Protein AF-A0A386WUZ9-F1 (afdb_monomer)

pLDDT: mean 88.91, std 13.54, range [47.59, 98.25]

Sequence (84 aa):
MITKLFTFGYGQTCPFTGRKLDDHYATITAATEAECTALMVNLFGAGWAFPYDTPEAAGVDRFGLTEHLRLTVGPAADASREAP

Solvent-accessible surface area (backbone atoms only — not comparable to full-atom values): 4948 Å² total; per-residue (Å²): 115,44,60,35,35,27,57,46,51,86,90,37,52,40,89,90,73,66,45,74,28,52,54,24,27,35,39,30,30,15,78,42,68,68,55,34,35,50,51,40,26,74,71,74,34,71,95,45,45,58,75,23,83,44,58,72,78,61,32,29,77,83,67,64,42,41,82,74,44,80,49,76,53,70,78,78,72,77,83,78,72,79,81,132

Structure (mmCIF, N/CA/C/O backbone):
data_AF-A0A386WUZ9-F1
#
_entry.id   AF-A0A386WUZ9-F1
#
loop_
_atom_site.group_PDB
_atom_site.id
_atom_site.type_symbol
_atom_site.label_atom_id
_atom_site.label_alt_id
_atom_site.label_comp_id
_atom_site.label_asym_id
_atom_site.label_entity_id
_atom_site.label_seq_id
_atom_site.pdbx_PDB_ins_code
_atom_site.Cartn_x
_atom_site.Cartn_y
_atom_site.Cartn_z
_atom_site.occupancy
_atom_site.B_iso_or_equiv
_atom_site.auth_seq_id
_atom_site.auth_comp_id
_atom_site.auth_asym_id
_atom_site.auth_atom_id
_atom_site.pdbx_PDB_model_num
ATOM 1 N N . MET A 1 1 ? -11.408 10.271 4.725 1.00 88.69 1 MET A N 1
ATOM 2 C CA . MET A 1 1 ? -10.517 9.108 4.545 1.00 88.69 1 MET A CA 1
ATOM 3 C C . MET A 1 1 ? -9.450 9.489 3.544 1.00 88.69 1 MET A C 1
ATOM 5 O O . MET A 1 1 ? -9.740 10.284 2.656 1.00 88.69 1 MET A O 1
ATOM 9 N N . ILE A 1 2 ? -8.248 8.956 3.703 1.00 95.06 2 ILE A N 1
ATOM 10 C CA . ILE A 1 2 ? -7.128 9.142 2.787 1.00 95.06 2 ILE A CA 1
ATOM 11 C C . ILE A 1 2 ? -6.667 7.780 2.285 1.00 95.06 2 ILE A C 1
ATOM 13 O O . ILE A 1 2 ? -6.820 6.791 2.998 1.00 95.06 2 ILE A O 1
ATOM 17 N N . THR A 1 3 ? -6.103 7.740 1.084 1.00 97.25 3 THR A N 1
ATOM 18 C CA . THR A 1 3 ? -5.55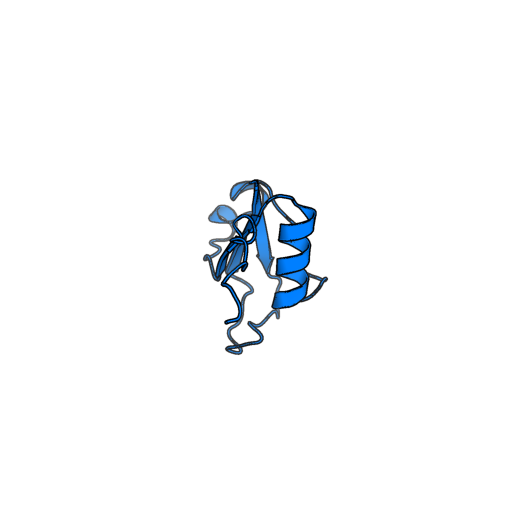5 6.524 0.481 1.00 97.25 3 THR A CA 1
ATOM 19 C C . THR A 1 3 ? -4.057 6.688 0.316 1.00 97.25 3 THR A C 1
ATOM 21 O O . THR A 1 3 ? -3.616 7.720 -0.181 1.00 97.25 3 THR A O 1
ATOM 24 N N . LYS A 1 4 ? -3.292 5.676 0.717 1.00 98.00 4 LYS A N 1
ATOM 25 C CA . LYS A 1 4 ? -1.843 5.608 0.545 1.00 98.00 4 LYS A CA 1
ATOM 26 C C . LYS A 1 4 ? -1.454 4.326 -0.168 1.00 98.00 4 LYS A C 1
ATOM 28 O O . LYS A 1 4 ? -2.090 3.285 0.018 1.00 98.00 4 LYS A O 1
ATOM 33 N N . LEU A 1 5 ? -0.404 4.423 -0.970 1.00 98.25 5 LEU A N 1
ATOM 34 C CA . LEU A 1 5 ? 0.221 3.291 -1.633 1.00 98.25 5 LEU A CA 1
ATOM 35 C C . LEU A 1 5 ? 1.523 2.941 -0.915 1.00 98.25 5 LEU A C 1
ATOM 37 O O . LEU A 1 5 ? 2.240 3.829 -0.463 1.00 98.25 5 LEU A O 1
ATOM 41 N N . PHE A 1 6 ? 1.835 1.654 -0.841 1.00 97.38 6 PHE A N 1
ATOM 42 C CA . PHE A 1 6 ? 3.058 1.136 -0.239 1.00 97.38 6 PHE A CA 1
ATOM 43 C C . PHE A 1 6 ? 3.693 0.153 -1.207 1.00 97.38 6 PHE A C 1
ATOM 45 O O . PHE A 1 6 ? 3.059 -0.827 -1.595 1.00 97.38 6 PHE A O 1
ATOM 52 N N . THR A 1 7 ? 4.927 0.413 -1.613 1.00 95.94 7 THR A N 1
ATOM 53 C CA . 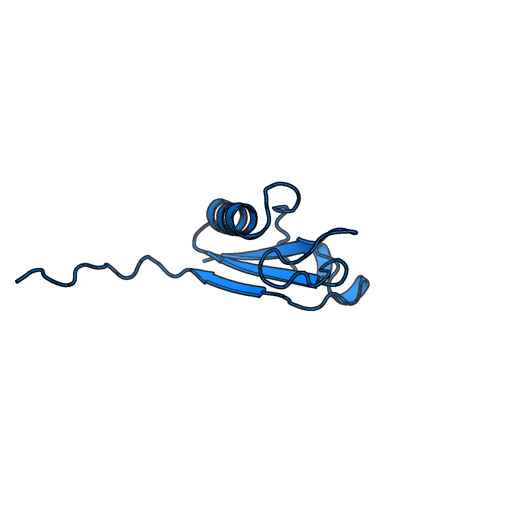THR A 1 7 ? 5.677 -0.495 -2.479 1.00 95.94 7 THR A CA 1
ATOM 54 C C . THR A 1 7 ? 6.468 -1.493 -1.649 1.00 95.94 7 THR A C 1
ATOM 56 O O . THR A 1 7 ? 6.803 -1.254 -0.486 1.00 95.94 7 THR A O 1
ATOM 59 N N . PHE A 1 8 ? 6.754 -2.636 -2.253 1.00 94.31 8 PHE A N 1
ATOM 60 C CA . PHE A 1 8 ? 7.558 -3.685 -1.648 1.00 94.31 8 PHE A CA 1
ATOM 61 C C . PHE A 1 8 ? 8.956 -3.710 -2.275 1.00 94.31 8 PHE A C 1
ATOM 63 O O . PHE A 1 8 ? 9.153 -3.302 -3.420 1.00 94.31 8 PHE A O 1
ATOM 70 N N . GLY A 1 9 ? 9.945 -4.160 -1.504 1.00 85.75 9 GLY A N 1
ATOM 71 C CA . GLY A 1 9 ? 11.340 -4.218 -1.943 1.00 85.75 9 GLY A CA 1
ATOM 72 C C . GLY A 1 9 ? 11.787 -5.600 -2.421 1.00 85.75 9 GLY A C 1
ATOM 73 O O . GLY A 1 9 ? 11.129 -6.617 -2.195 1.00 85.75 9 GLY A O 1
ATOM 74 N N . TYR A 1 10 ? 12.976 -5.646 -3.027 1.00 86.00 10 TYR A N 1
ATOM 75 C CA . TYR A 1 10 ? 13.622 -6.896 -3.427 1.00 86.00 10 TYR A CA 1
ATOM 76 C C . TYR A 1 10 ? 13.780 -7.865 -2.243 1.00 86.00 10 TYR A C 1
ATOM 78 O O . TYR A 1 10 ? 14.252 -7.488 -1.170 1.00 86.00 10 TYR A O 1
ATOM 86 N N . GLY A 1 11 ? 13.414 -9.132 -2.457 1.00 84.19 11 GLY A N 1
ATOM 87 C CA . GLY A 1 11 ? 13.499 -10.191 -1.445 1.00 84.19 11 GLY A CA 1
ATOM 88 C C . GLY A 1 11 ? 12.305 -10.256 -0.490 1.00 84.19 11 GLY A C 1
ATOM 89 O O . GLY A 1 11 ? 12.238 -11.174 0.330 1.00 84.19 11 GLY A O 1
ATOM 90 N N . GLN A 1 12 ? 11.342 -9.339 -0.606 1.00 86.50 12 GLN A N 1
ATOM 91 C CA . GLN A 1 12 ? 10.133 -9.393 0.197 1.00 86.50 12 GLN A CA 1
ATOM 92 C C . GLN A 1 12 ? 9.204 -10.509 -0.273 1.00 86.50 12 GLN A C 1
ATOM 94 O O . GLN A 1 12 ? 9.013 -10.742 -1.468 1.00 86.50 12 GLN A O 1
ATOM 99 N N . THR A 1 13 ? 8.599 -11.186 0.697 1.00 92.50 13 THR A N 1
ATOM 100 C CA . THR A 1 13 ? 7.584 -12.204 0.455 1.00 92.50 13 THR A CA 1
ATOM 101 C C . THR A 1 13 ? 6.340 -11.916 1.282 1.00 92.50 13 THR A C 1
ATOM 103 O O . THR A 1 13 ? 6.409 -11.352 2.373 1.00 92.50 13 THR A O 1
ATOM 106 N N . CYS A 1 14 ? 5.183 -12.287 0.748 1.00 89.88 14 CYS A N 1
ATOM 107 C CA . CYS A 1 14 ? 3.920 -12.246 1.458 1.00 89.88 14 CYS A CA 1
ATOM 108 C C . CYS A 1 14 ? 3.974 -13.253 2.620 1.00 89.88 14 CYS A C 1
ATOM 110 O O . CYS A 1 14 ? 4.133 -14.449 2.356 1.00 89.88 14 CYS A O 1
ATOM 112 N N . PRO A 1 15 ? 3.795 -12.830 3.884 1.00 87.75 15 PRO A N 1
ATOM 113 C CA . PRO A 1 15 ? 3.942 -13.725 5.035 1.00 87.75 15 PRO A 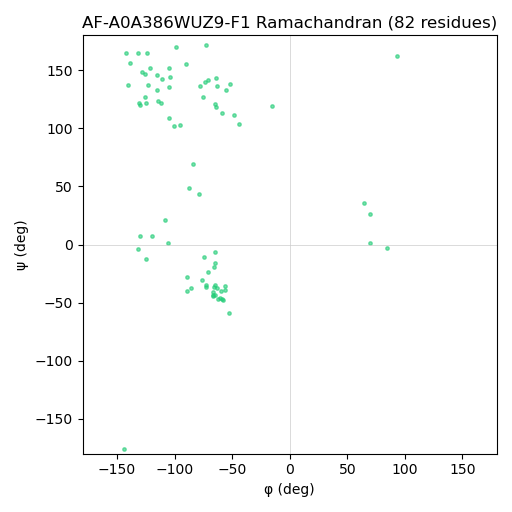CA 1
ATOM 114 C C . PRO A 1 15 ? 2.884 -14.838 5.072 1.00 87.75 15 PRO A C 1
ATOM 116 O O . PRO A 1 15 ? 3.090 -15.863 5.713 1.00 87.75 15 PRO A O 1
ATOM 119 N N . PHE A 1 16 ? 1.767 -14.662 4.361 1.00 86.88 16 PHE A N 1
ATOM 120 C CA . PHE A 1 16 ? 0.666 -15.626 4.316 1.00 86.88 16 PHE A CA 1
ATOM 121 C C . PHE A 1 16 ? 0.810 -16.672 3.204 1.00 86.88 16 PHE A C 1
ATOM 123 O O . PHE A 1 16 ? 0.274 -17.769 3.323 1.00 86.88 16 PHE A O 1
ATOM 130 N N . THR A 1 17 ? 1.492 -16.333 2.105 1.00 88.50 17 THR A N 1
ATOM 131 C CA . THR A 1 17 ? 1.529 -17.171 0.888 1.00 88.50 17 THR A CA 1
ATOM 132 C C . THR A 1 17 ? 2.938 -17.533 0.427 1.00 88.50 17 THR A C 1
ATOM 134 O O . THR A 1 17 ? 3.091 -18.373 -0.454 1.00 88.50 17 THR A O 1
ATOM 137 N N . GLY A 1 18 ? 3.974 -16.883 0.962 1.00 90.75 18 GLY A N 1
ATOM 138 C CA . GLY A 1 18 ? 5.359 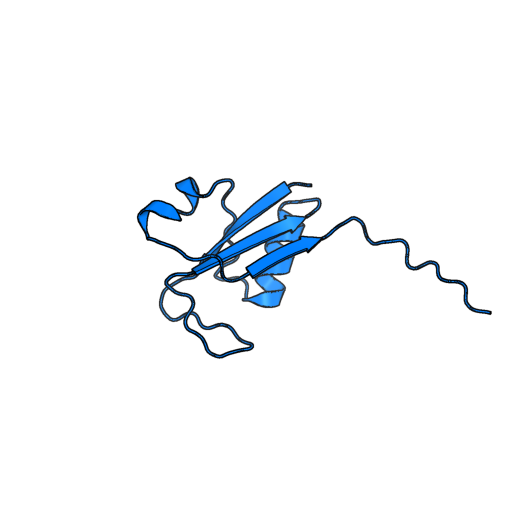-17.023 0.505 1.00 90.75 18 GLY A CA 1
ATOM 139 C C . GLY A 1 18 ? 5.637 -16.414 -0.876 1.00 90.75 18 GLY A C 1
ATOM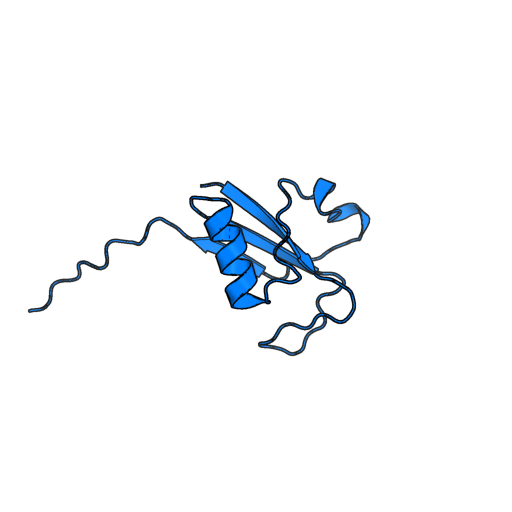 140 O O . GLY A 1 18 ? 6.766 -16.488 -1.358 1.00 90.75 18 GLY A O 1
ATOM 141 N N . ARG A 1 19 ? 4.637 -15.802 -1.530 1.00 91.88 19 ARG A N 1
ATOM 142 C CA . ARG A 1 19 ? 4.795 -15.166 -2.844 1.00 91.88 19 ARG A CA 1
ATOM 143 C C . ARG A 1 19 ? 5.777 -14.005 -2.751 1.00 91.88 19 ARG A C 1
ATOM 145 O O . ARG A 1 19 ? 5.663 -13.207 -1.827 1.00 91.88 19 ARG A O 1
ATOM 152 N N . LYS A 1 20 ? 6.692 -13.880 -3.711 1.00 94.56 20 LYS A N 1
ATOM 153 C CA . LYS A 1 20 ? 7.531 -12.683 -3.838 1.00 94.56 20 LYS A CA 1
ATOM 154 C C . LYS A 1 20 ? 6.675 -11.453 -4.146 1.00 94.56 20 LYS A C 1
ATOM 156 O O . LYS A 1 20 ? 5.662 -11.577 -4.829 1.00 94.56 20 LYS A O 1
ATOM 161 N N . LEU A 1 21 ? 7.056 -10.311 -3.585 1.00 94.88 21 LEU A N 1
ATOM 162 C CA . LEU A 1 21 ? 6.309 -9.059 -3.693 1.00 94.88 21 LEU A CA 1
ATOM 163 C C . LEU A 1 21 ? 7.110 -7.935 -4.359 1.00 94.88 21 LEU A C 1
ATOM 165 O O . LEU A 1 21 ? 6.646 -6.809 -4.391 1.00 94.88 21 LEU A O 1
ATOM 169 N N . ASP A 1 22 ? 8.293 -8.209 -4.895 1.00 93.25 22 ASP A N 1
ATOM 170 C CA . ASP A 1 22 ? 9.195 -7.198 -5.456 1.00 93.25 22 ASP A CA 1
ATOM 171 C C . ASP A 1 22 ? 8.649 -6.464 -6.697 1.00 93.25 22 ASP A C 1
ATOM 173 O O . ASP A 1 22 ? 9.129 -5.383 -7.026 1.00 93.25 22 ASP A O 1
ATOM 177 N N . ASP A 1 23 ? 7.614 -7.002 -7.341 1.00 94.44 23 ASP A N 1
ATOM 178 C CA . ASP A 1 23 ? 6.841 -6.397 -8.433 1.00 94.44 23 ASP A CA 1
ATOM 179 C C . ASP A 1 23 ? 5.426 -5.973 -7.995 1.00 94.44 23 ASP A C 1
ATOM 181 O O . ASP A 1 23 ? 4.519 -5.821 -8.816 1.00 94.44 23 ASP A O 1
ATOM 185 N N . HIS A 1 24 ? 5.214 -5.781 -6.693 1.00 96.00 24 HIS A N 1
ATOM 186 C CA . HIS A 1 24 ? 3.905 -5.503 -6.123 1.00 96.00 24 HIS A CA 1
ATOM 187 C C . HIS A 1 24 ? 3.844 -4.206 -5.307 1.00 96.00 24 HIS A C 1
ATOM 189 O O . HIS A 1 24 ? 4.847 -3.645 -4.861 1.00 96.00 24 HIS A O 1
ATOM 195 N N . TYR A 1 25 ? 2.616 -3.759 -5.048 1.00 97.12 25 TYR A N 1
ATOM 196 C CA . TYR A 1 25 ? 2.314 -2.713 -4.072 1.00 97.12 25 TYR A CA 1
ATOM 197 C C . TYR A 1 25 ? 1.008 -3.011 -3.318 1.00 97.12 25 TYR A C 1
ATOM 199 O O . TYR A 1 25 ? 0.210 -3.856 -3.732 1.00 97.12 25 TYR A O 1
ATOM 207 N N . ALA A 1 26 ? 0.784 -2.325 -2.201 1.00 96.88 26 ALA A N 1
ATOM 208 C CA . ALA A 1 26 ? -0.460 -2.343 -1.443 1.00 96.88 26 ALA A CA 1
ATOM 209 C C . ALA A 1 26 ? -1.124 -0.962 -1.450 1.00 96.88 26 ALA A C 1
ATOM 211 O O . ALA A 1 26 ? -0.445 0.061 -1.395 1.00 96.88 26 ALA A O 1
ATOM 212 N N . THR A 1 27 ? -2.452 -0.943 -1.455 1.00 98.06 27 THR A N 1
ATOM 213 C CA . THR A 1 27 ? -3.277 0.261 -1.329 1.00 98.06 27 THR A CA 1
ATOM 214 C C . THR A 1 27 ? -4.053 0.192 -0.023 1.00 98.06 27 THR A C 1
ATOM 216 O O . THR A 1 27 ? -4.799 -0.761 0.203 1.00 98.06 27 THR A O 1
ATOM 219 N N . ILE A 1 28 ? -3.913 1.199 0.838 1.00 97.69 28 ILE A N 1
ATOM 220 C CA . ILE A 1 28 ? -4.636 1.270 2.113 1.00 97.69 28 ILE A CA 1
ATOM 221 C C . ILE A 1 28 ? -5.376 2.599 2.199 1.00 97.69 28 ILE A C 1
ATOM 223 O O . ILE A 1 28 ? -4.780 3.661 2.039 1.00 97.69 28 ILE A O 1
ATOM 227 N N . THR A 1 29 ? -6.675 2.534 2.476 1.00 97.50 29 THR A N 1
ATOM 228 C CA . THR A 1 29 ? -7.533 3.690 2.736 1.00 97.50 29 THR A CA 1
ATOM 229 C C . THR A 1 29 ? -7.975 3.687 4.199 1.00 97.50 29 THR A C 1
ATOM 231 O O . THR A 1 29 ? -8.603 2.723 4.635 1.00 97.50 29 THR A O 1
ATOM 234 N N . ALA A 1 30 ? -7.679 4.750 4.951 1.00 96.00 30 ALA A N 1
ATOM 235 C CA . ALA A 1 30 ? -8.031 4.886 6.373 1.00 96.00 30 ALA A CA 1
ATOM 236 C C . ALA A 1 30 ? -8.397 6.338 6.742 1.00 96.00 30 ALA A C 1
ATOM 238 O O . ALA A 1 30 ? -8.480 7.207 5.867 1.00 96.00 30 ALA A O 1
ATOM 239 N N . ALA A 1 31 ? -8.657 6.635 8.020 1.00 95.12 31 ALA A N 1
ATOM 240 C CA . ALA A 1 31 ? -8.981 7.998 8.443 1.00 95.12 31 ALA A CA 1
ATOM 241 C C . ALA A 1 31 ? -7.743 8.905 8.418 1.00 95.12 31 ALA A C 1
ATOM 243 O O . ALA A 1 31 ? -7.855 10.070 8.026 1.00 95.12 31 ALA A O 1
ATOM 244 N N . THR A 1 32 ? -6.574 8.360 8.770 1.00 95.75 32 THR A N 1
ATOM 245 C CA . THR A 1 32 ? -5.294 9.082 8.805 1.00 95.75 32 THR A CA 1
ATOM 246 C C . THR A 1 32 ? -4.165 8.320 8.107 1.00 95.75 32 THR A C 1
ATOM 248 O O . THR A 1 32 ? -4.252 7.119 7.847 1.00 95.75 32 THR A O 1
ATOM 251 N N . GLU A 1 33 ? -3.066 9.018 7.813 1.00 96.12 33 GLU A N 1
ATOM 252 C CA . GLU A 1 33 ? -1.857 8.397 7.254 1.00 96.12 33 GLU A CA 1
ATOM 253 C C . GLU A 1 33 ? -1.200 7.466 8.262 1.00 96.12 33 GLU A C 1
ATOM 255 O O . GLU A 1 33 ? -0.805 6.362 7.904 1.00 96.12 33 GLU A O 1
ATOM 260 N N . ALA A 1 34 ? -1.155 7.880 9.530 1.00 96.06 34 ALA A N 1
ATOM 261 C CA . ALA A 1 34 ? -0.623 7.067 10.612 1.00 96.06 34 ALA A CA 1
ATOM 262 C C . ALA A 1 34 ? -1.344 5.714 10.711 1.00 96.06 34 ALA A C 1
ATOM 264 O O . ALA A 1 34 ? -0.691 4.695 10.909 1.00 96.06 34 ALA A O 1
ATOM 265 N N . GLU A 1 35 ? -2.664 5.682 10.507 1.00 96.19 35 GLU A N 1
ATOM 266 C CA . GLU A 1 35 ? -3.424 4.429 10.437 1.00 96.19 35 GLU A CA 1
ATOM 267 C C . GLU A 1 35 ? -3.052 3.583 9.216 1.00 96.19 35 GLU A C 1
ATOM 269 O O . GLU A 1 35 ? -2.850 2.379 9.360 1.00 96.19 35 GLU A O 1
ATOM 274 N N . CYS A 1 36 ? -2.914 4.187 8.030 1.00 96.56 36 CYS A N 1
ATOM 275 C CA . CYS A 1 36 ? -2.474 3.463 6.831 1.00 96.56 36 CYS A CA 1
ATOM 276 C C . CYS A 1 36 ? -1.105 2.806 7.063 1.00 96.56 36 CYS A C 1
ATOM 278 O O . CYS A 1 36 ? -0.923 1.616 6.809 1.00 96.56 36 CYS A O 1
ATOM 280 N N . THR A 1 37 ? -0.164 3.577 7.605 1.00 96.75 37 THR A N 1
ATOM 281 C CA . THR A 1 37 ? 1.185 3.125 7.947 1.00 96.75 37 THR A CA 1
ATOM 282 C C . THR A 1 37 ? 1.139 2.032 9.010 1.00 96.75 37 THR A C 1
ATOM 284 O O . THR A 1 37 ? 1.761 0.992 8.828 1.00 96.75 37 THR A O 1
ATOM 287 N N . ALA A 1 38 ? 0.363 2.199 10.084 1.00 96.31 38 ALA A N 1
ATOM 288 C CA . ALA A 1 38 ? 0.226 1.187 11.132 1.00 96.31 38 ALA A CA 1
ATOM 289 C C . ALA A 1 38 ? -0.330 -0.141 10.590 1.00 96.31 38 ALA A C 1
ATOM 291 O O . ALA A 1 38 ? 0.154 -1.209 10.961 1.00 96.31 38 ALA A O 1
ATOM 292 N N . LEU A 1 39 ? -1.301 -0.092 9.674 1.00 95.69 39 LEU A N 1
ATOM 293 C CA . LEU A 1 39 ? -1.834 -1.281 9.004 1.00 95.69 39 LEU A CA 1
ATOM 294 C C . LEU A 1 39 ? -0.771 -1.963 8.135 1.00 95.69 39 LEU A C 1
ATOM 296 O O . LEU A 1 39 ? -0.620 -3.182 8.211 1.00 95.69 39 LEU A O 1
ATOM 300 N N . MET A 1 40 ? 0.010 -1.195 7.370 1.00 95.81 40 MET A N 1
ATOM 301 C CA . MET A 1 40 ? 1.127 -1.734 6.588 1.00 95.81 40 MET A CA 1
ATOM 302 C C . MET A 1 40 ? 2.181 -2.397 7.487 1.00 95.81 40 MET A C 1
ATOM 304 O O . MET A 1 40 ? 2.601 -3.522 7.217 1.00 95.81 40 MET A O 1
ATOM 308 N N . VAL A 1 41 ? 2.561 -1.740 8.591 1.00 95.00 41 VAL A N 1
ATOM 309 C CA . VAL A 1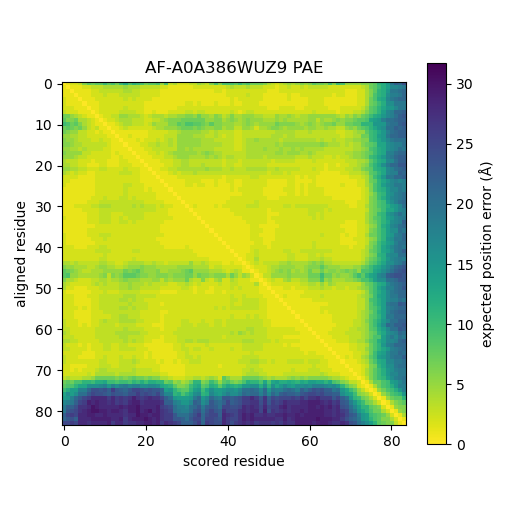 41 ? 3.510 -2.270 9.586 1.00 95.00 41 VAL A CA 1
ATOM 310 C C . VAL A 1 41 ? 3.000 -3.583 10.173 1.00 95.00 41 VAL A C 1
ATOM 312 O O . VAL A 1 41 ? 3.756 -4.549 10.248 1.00 95.00 41 VAL A O 1
ATOM 315 N N . ASN A 1 42 ? 1.727 -3.638 10.568 1.00 93.88 42 ASN A N 1
ATOM 316 C CA . ASN A 1 42 ? 1.137 -4.829 11.178 1.00 93.88 42 ASN A CA 1
ATOM 317 C C . ASN A 1 42 ? 1.073 -6.018 10.210 1.00 93.88 42 ASN A C 1
ATOM 319 O O . ASN A 1 42 ? 1.221 -7.159 10.639 1.00 93.88 42 ASN A O 1
ATOM 323 N N . LEU A 1 43 ? 0.846 -5.763 8.919 1.00 92.38 43 LEU A N 1
ATOM 324 C CA . LEU A 1 43 ? 0.707 -6.817 7.913 1.00 92.38 43 LEU A CA 1
ATOM 325 C C . LEU A 1 43 ? 2.050 -7.281 7.335 1.00 92.38 43 LEU A C 1
ATOM 327 O O . LEU A 1 43 ? 2.214 -8.469 7.067 1.00 92.38 43 LEU A O 1
ATOM 331 N N . PHE A 1 44 ? 2.999 -6.364 7.126 1.00 91.38 44 PHE A N 1
ATOM 332 C CA . PHE A 1 44 ? 4.216 -6.625 6.345 1.00 91.38 44 PHE A CA 1
ATOM 333 C C . PHE A 1 44 ? 5.522 -6.165 7.015 1.00 91.38 44 PHE A C 1
ATOM 335 O O . PHE A 1 44 ? 6.602 -6.436 6.488 1.00 91.38 44 PHE A O 1
ATOM 342 N N . GLY A 1 45 ? 5.455 -5.507 8.175 1.00 89.44 45 GLY A N 1
ATOM 343 C CA . GLY A 1 45 ? 6.611 -5.014 8.927 1.00 89.44 45 GLY A CA 1
ATOM 344 C C . GLY A 1 45 ? 6.995 -3.560 8.622 1.00 89.44 45 GLY A C 1
ATOM 345 O O . GLY A 1 45 ? 6.616 -2.976 7.609 1.00 89.44 45 GLY A O 1
ATOM 346 N N . ALA A 1 46 ? 7.778 -2.956 9.523 1.00 88.00 46 ALA A N 1
ATOM 347 C CA . ALA A 1 46 ? 8.074 -1.519 9.497 1.00 88.00 46 ALA A CA 1
ATOM 348 C C . ALA A 1 46 ? 8.994 -1.058 8.358 1.00 88.00 46 ALA A C 1
ATOM 350 O O . ALA A 1 46 ? 8.928 0.101 7.961 1.00 88.00 46 ALA A O 1
ATOM 351 N N . GLY A 1 47 ? 9.817 -1.953 7.805 1.00 85.44 47 GLY A N 1
ATOM 352 C CA . GLY A 1 47 ? 10.771 -1.619 6.740 1.00 85.44 47 GLY A CA 1
ATOM 353 C C . GLY A 1 47 ? 10.134 -1.187 5.415 1.00 85.44 47 GLY A C 1
ATOM 354 O O . GLY A 1 47 ? 10.857 -0.774 4.519 1.00 85.44 47 GLY A O 1
ATOM 355 N N . TRP A 1 48 ? 8.808 -1.279 5.290 1.00 80.56 48 TRP A N 1
ATOM 356 C CA . TRP A 1 48 ? 8.068 -1.082 4.036 1.00 80.56 48 TRP A CA 1
ATOM 357 C C . TRP A 1 48 ? 6.893 -0.118 4.193 1.00 80.56 48 TRP A C 1
ATOM 359 O O . TRP A 1 48 ? 6.083 0.058 3.288 1.00 80.56 48 TRP A O 1
ATOM 369 N N . ALA A 1 49 ? 6.786 0.520 5.356 1.00 87.81 49 ALA A N 1
ATOM 370 C CA . ALA A 1 49 ? 5.698 1.424 5.684 1.00 87.81 49 ALA A CA 1
ATOM 371 C C . ALA A 1 49 ? 6.008 2.858 5.220 1.00 87.81 49 ALA A C 1
ATOM 373 O O . ALA A 1 49 ? 5.889 3.809 5.989 1.00 87.81 49 ALA A O 1
ATOM 374 N N . PHE A 1 50 ? 6.435 2.997 3.961 1.00 92.81 50 PHE A N 1
ATOM 375 C CA . PHE A 1 50 ? 6.687 4.282 3.312 1.00 92.81 50 PHE A CA 1
ATOM 376 C C . PHE A 1 50 ? 5.492 4.637 2.421 1.00 92.81 50 PHE A C 1
ATOM 378 O O . PHE A 1 50 ? 5.343 4.050 1.348 1.00 92.81 50 PHE A O 1
ATOM 385 N N . PRO A 1 51 ? 4.606 5.541 2.872 1.00 96.38 51 PRO A N 1
ATOM 386 C CA . PRO A 1 51 ? 3.398 5.866 2.135 1.00 96.38 51 PRO A CA 1
ATOM 387 C C . PRO A 1 51 ? 3.696 6.798 0.956 1.00 96.38 51 PRO A C 1
ATOM 389 O O . PRO A 1 51 ? 4.383 7.808 1.099 1.00 96.38 51 PRO A O 1
ATOM 392 N N . TYR A 1 52 ? 3.086 6.504 -0.187 1.00 97.56 52 TYR A N 1
ATOM 393 C CA . TYR A 1 52 ? 3.026 7.379 -1.354 1.00 97.56 52 TYR A CA 1
ATOM 394 C C . TYR A 1 52 ? 1.598 7.884 -1.563 1.00 97.56 52 TYR A C 1
ATOM 396 O O . TYR A 1 52 ? 0.631 7.144 -1.365 1.00 97.56 52 TYR A O 1
ATOM 404 N N . ASP A 1 53 ? 1.468 9.145 -1.976 1.00 97.19 53 ASP A N 1
ATOM 405 C CA . ASP A 1 53 ? 0.170 9.773 -2.255 1.00 97.19 53 ASP A CA 1
ATOM 406 C C . ASP A 1 53 ? -0.435 9.332 -3.587 1.00 97.19 53 ASP A C 1
ATOM 408 O O . ASP A 1 53 ? -1.656 9.293 -3.731 1.00 97.19 53 ASP A O 1
ATOM 412 N N . THR A 1 54 ? 0.412 9.017 -4.570 1.00 96.94 54 THR A N 1
ATOM 413 C CA . THR A 1 54 ? -0.033 8.728 -5.934 1.00 96.94 54 THR A CA 1
ATOM 414 C C . THR A 1 54 ? 0.713 7.538 -6.548 1.00 96.94 54 THR A C 1
ATOM 416 O O . THR A 1 54 ? 1.846 7.245 -6.140 1.00 96.94 54 THR A O 1
ATOM 419 N N . PRO A 1 55 ? 0.114 6.852 -7.543 1.00 96.44 55 PRO A N 1
ATOM 420 C CA . PRO A 1 55 ? 0.774 5.780 -8.290 1.00 96.44 55 PRO A CA 1
ATOM 421 C C . PRO A 1 55 ? 2.086 6.215 -8.943 1.00 96.44 55 PRO A C 1
ATOM 423 O O . PRO A 1 55 ? 3.047 5.448 -8.964 1.00 96.44 55 PRO A O 1
ATOM 426 N N . GLU A 1 56 ? 2.161 7.455 -9.426 1.00 97.06 56 GLU A N 1
ATOM 427 C CA . GLU A 1 56 ? 3.353 7.999 -10.077 1.00 97.06 56 GLU A CA 1
ATOM 428 C C . GLU A 1 56 ? 4.508 8.140 -9.082 1.00 97.06 56 GLU A C 1
ATOM 430 O O . GLU A 1 56 ? 5.634 7.749 -9.390 1.00 97.06 56 GLU A O 1
ATOM 435 N N . ALA A 1 57 ? 4.232 8.643 -7.873 1.00 96.69 57 ALA A N 1
ATOM 436 C CA . ALA A 1 57 ? 5.229 8.764 -6.810 1.00 96.69 57 ALA A CA 1
ATOM 437 C C . ALA A 1 57 ? 5.715 7.392 -6.316 1.00 96.69 57 ALA A C 1
ATOM 439 O O . ALA A 1 57 ? 6.903 7.225 -6.041 1.00 96.69 57 ALA A O 1
ATOM 440 N N . ALA A 1 58 ? 4.815 6.404 -6.262 1.00 95.56 58 ALA A N 1
ATOM 441 C CA . ALA A 1 58 ? 5.156 5.013 -5.960 1.00 95.56 58 ALA A CA 1
ATOM 442 C C . ALA A 1 58 ? 5.845 4.294 -7.142 1.00 95.56 58 ALA A C 1
ATOM 444 O O . ALA A 1 58 ? 6.370 3.195 -6.981 1.00 95.56 58 ALA A O 1
ATOM 445 N N . GLY A 1 59 ? 5.860 4.893 -8.338 1.00 95.81 59 GLY A N 1
ATOM 446 C CA . GLY A 1 59 ? 6.436 4.295 -9.538 1.00 95.81 59 GLY A CA 1
ATOM 447 C C . GLY A 1 59 ? 5.652 3.097 -10.081 1.00 95.81 59 GLY A C 1
ATOM 448 O O . GLY A 1 59 ? 6.256 2.257 -10.743 1.00 95.81 59 GLY A O 1
ATOM 449 N N . VAL A 1 60 ? 4.339 3.016 -9.831 1.00 95.56 60 VAL A N 1
ATOM 450 C CA . VAL A 1 60 ? 3.481 1.886 -10.238 1.00 95.56 60 VAL A CA 1
ATOM 451 C C . VAL A 1 60 ? 3.625 1.596 -11.730 1.00 95.56 60 VAL A C 1
ATOM 453 O O . VAL A 1 60 ? 4.085 0.520 -12.101 1.00 95.56 60 VAL A O 1
ATOM 456 N N . ASP A 1 61 ? 3.339 2.574 -12.589 1.00 95.19 61 ASP A N 1
ATOM 457 C CA . ASP A 1 61 ? 3.423 2.374 -14.041 1.00 95.19 61 ASP A CA 1
ATOM 458 C C . ASP A 1 61 ? 4.872 2.286 -14.528 1.00 95.19 61 ASP A C 1
ATOM 460 O O . ASP A 1 61 ? 5.194 1.518 -15.433 1.00 95.19 61 ASP A O 1
ATOM 464 N N . ARG A 1 62 ? 5.777 3.048 -13.898 1.00 95.25 62 ARG A N 1
ATOM 465 C CA . ARG A 1 62 ? 7.199 3.090 -14.267 1.00 95.25 62 ARG A CA 1
ATOM 466 C C . ARG A 1 62 ? 7.884 1.736 -14.080 1.00 95.25 62 ARG A C 1
ATOM 468 O O . ARG A 1 62 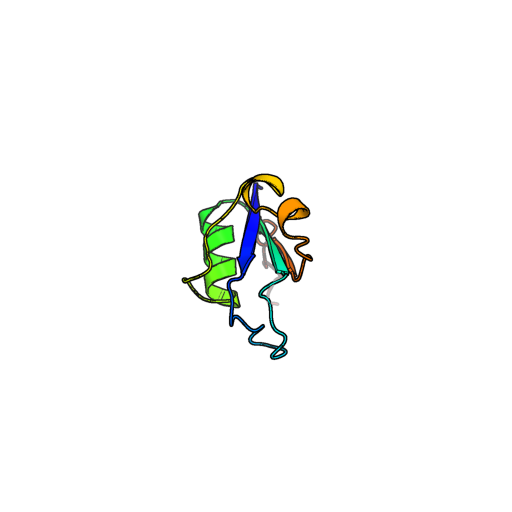? 8.761 1.396 -14.872 1.00 95.25 62 ARG A O 1
ATOM 475 N N . PHE A 1 63 ? 7.527 1.005 -13.027 1.00 93.19 63 PHE A N 1
ATOM 476 C CA . PHE A 1 63 ? 8.119 -0.288 -12.684 1.00 93.19 63 PHE A CA 1
ATOM 477 C C . PHE A 1 63 ? 7.192 -1.473 -12.989 1.00 93.19 63 PHE A C 1
ATOM 479 O O . PHE A 1 63 ? 7.582 -2.611 -12.751 1.00 93.19 63 PHE A O 1
ATOM 486 N N . GLY A 1 64 ? 5.998 -1.227 -13.541 1.00 94.81 64 GLY A N 1
ATOM 487 C CA . GLY A 1 64 ? 5.024 -2.272 -13.859 1.00 94.81 64 GLY A CA 1
ATOM 488 C C . GLY A 1 64 ? 4.494 -3.000 -12.622 1.00 94.81 64 GLY A C 1
ATOM 489 O O . GLY A 1 64 ? 4.285 -4.211 -12.673 1.00 94.81 64 GLY A O 1
ATOM 490 N N . LEU A 1 65 ? 4.318 -2.286 -11.505 1.00 96.25 65 LEU A N 1
ATOM 491 C CA . LEU A 1 65 ? 3.907 -2.890 -10.240 1.00 96.25 65 LEU A CA 1
ATOM 492 C C . LEU A 1 65 ? 2.446 -3.345 -10.286 1.00 96.25 65 LEU A C 1
ATOM 494 O O . LEU A 1 65 ? 1.567 -2.646 -10.788 1.00 96.25 65 LEU A O 1
ATOM 498 N N . THR A 1 66 ? 2.174 -4.494 -9.677 1.00 96.44 66 THR A N 1
ATOM 499 C CA . THR A 1 66 ? 0.833 -5.073 -9.577 1.00 96.44 66 THR A CA 1
ATOM 500 C C . THR A 1 66 ? 0.261 -4.898 -8.172 1.00 96.44 66 THR A C 1
ATOM 502 O O . THR A 1 66 ? 0.926 -5.179 -7.174 1.00 96.44 66 THR A O 1
ATOM 505 N N . GLU A 1 67 ? -1.007 -4.506 -8.053 1.00 97.06 67 GLU A N 1
ATOM 506 C CA . GLU A 1 67 ? -1.661 -4.422 -6.743 1.00 97.06 67 GLU A CA 1
ATOM 507 C C . GLU A 1 67 ? -1.763 -5.816 -6.103 1.00 97.06 67 GLU A C 1
ATOM 509 O O . GLU A 1 67 ? -2.393 -6.723 -6.643 1.00 97.06 67 GLU A O 1
ATOM 514 N N . HIS A 1 68 ? -1.122 -5.999 -4.949 1.00 95.56 68 HIS A N 1
ATOM 515 C CA . HIS A 1 68 ? -1.196 -7.230 -4.159 1.00 95.56 68 HIS A CA 1
ATOM 516 C C . HIS A 1 68 ? -2.3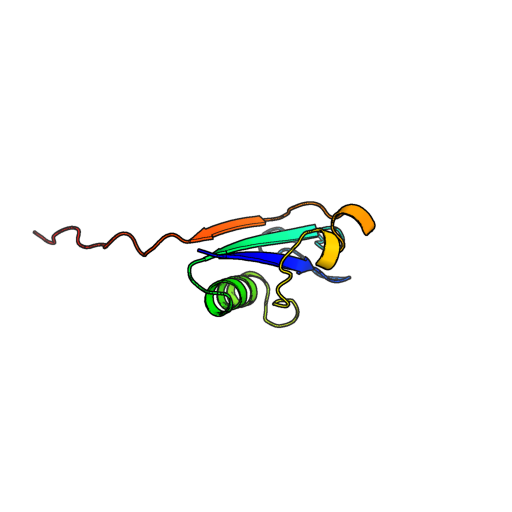57 -7.202 -3.167 1.00 95.56 68 HIS A C 1
ATOM 518 O O . HIS A 1 68 ? -3.020 -8.215 -2.949 1.00 95.56 68 HIS A O 1
ATOM 524 N N . LEU A 1 69 ? -2.580 -6.042 -2.548 1.00 94.12 69 LEU A N 1
ATOM 525 C CA . LEU A 1 69 ? -3.566 -5.855 -1.495 1.00 94.12 69 LEU A CA 1
ATOM 526 C C . LEU A 1 69 ? -4.256 -4.507 -1.657 1.00 94.12 69 LEU A C 1
ATOM 528 O O . LEU A 1 69 ? -3.596 -3.487 -1.841 1.00 94.12 69 LEU A O 1
ATOM 532 N N . ARG A 1 70 ? -5.575 -4.503 -1.474 1.00 96.75 70 ARG A N 1
ATOM 533 C CA . ARG A 1 70 ? -6.372 -3.296 -1.274 1.00 96.75 70 ARG A CA 1
ATOM 534 C C . ARG A 1 70 ? -7.159 -3.418 0.022 1.00 96.75 70 ARG A C 1
ATOM 536 O O . ARG A 1 70 ? -7.950 -4.344 0.176 1.00 96.75 70 ARG A O 1
ATOM 543 N N . LEU A 1 71 ? -6.950 -2.477 0.935 1.00 95.50 71 LEU A N 1
ATOM 544 C CA . LEU A 1 71 ? -7.630 -2.419 2.222 1.00 95.50 71 LEU A CA 1
ATOM 545 C C . LEU A 1 71 ? -8.352 -1.079 2.376 1.00 95.50 71 LEU A C 1
ATOM 547 O O . LEU A 1 71 ? -7.799 -0.025 2.074 1.00 95.50 71 LEU A O 1
ATOM 551 N N . THR A 1 72 ? -9.579 -1.107 2.885 1.00 95.56 72 THR A N 1
ATOM 552 C CA . THR A 1 72 ? -10.313 0.098 3.279 1.00 95.56 72 THR A CA 1
ATOM 553 C C . THR A 1 72 ? -10.852 -0.105 4.681 1.00 95.56 72 THR A C 1
ATOM 555 O O . THR A 1 72 ? -11.624 -1.030 4.923 1.00 95.56 72 THR A O 1
ATOM 558 N N . VAL A 1 73 ? -10.434 0.756 5.603 1.00 90.00 73 VAL A N 1
ATOM 559 C CA . VAL A 1 73 ? -10.905 0.758 6.985 1.00 90.00 73 VAL A CA 1
ATOM 560 C C . VAL A 1 73 ? -11.870 1.924 7.139 1.00 90.00 73 VAL A C 1
ATOM 562 O O . VAL A 1 73 ? -11.482 3.090 7.069 1.00 90.00 73 VAL A O 1
ATOM 565 N N . GLY A 1 74 ? -13.154 1.593 7.275 1.00 77.75 74 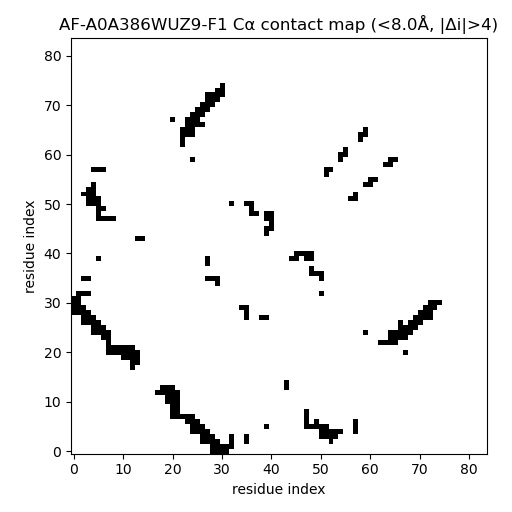GLY A N 1
ATOM 566 C CA . GLY A 1 74 ? -14.181 2.565 7.631 1.00 77.75 74 GLY A CA 1
ATOM 567 C C . GLY A 1 74 ? -14.070 2.979 9.102 1.00 77.75 74 GLY A C 1
ATOM 568 O O . GLY A 1 74 ? -13.319 2.358 9.858 1.00 77.75 74 GLY A O 1
ATOM 569 N N . PRO A 1 75 ? -14.837 3.995 9.542 1.00 63.16 75 PRO A N 1
ATOM 570 C CA . PRO A 1 75 ? -15.038 4.199 10.972 1.00 63.16 75 PRO A CA 1
ATOM 571 C C . PRO A 1 75 ? -15.497 2.872 11.580 1.00 63.16 75 PRO A C 1
ATOM 573 O O . PRO A 1 75 ? -16.290 2.165 10.951 1.00 63.16 75 PRO A O 1
ATOM 576 N N . ALA A 1 76 ? -14.963 2.516 12.755 1.00 58.75 76 ALA A N 1
ATOM 577 C CA . ALA A 1 76 ? -15.390 1.323 13.473 1.00 58.75 76 ALA A CA 1
ATOM 578 C C . ALA A 1 76 ? -16.920 1.343 13.512 1.00 58.75 76 ALA A C 1
ATOM 580 O O . ALA A 1 76 ? -17.506 2.253 14.099 1.00 58.75 76 ALA A O 1
ATOM 581 N N . ALA A 1 77 ? -17.562 0.412 12.801 1.00 52.34 77 ALA A N 1
ATOM 582 C CA . ALA A 1 77 ? -18.994 0.241 12.929 1.00 52.34 77 ALA A CA 1
ATOM 583 C C . ALA A 1 77 ? -19.208 -0.065 14.406 1.00 52.34 77 ALA A C 1
ATOM 585 O O . ALA A 1 77 ? -18.665 -1.056 14.894 1.00 52.34 77 ALA A O 1
ATOM 586 N N . ASP A 1 78 ? -19.868 0.856 15.103 1.00 47.59 78 ASP A N 1
ATOM 587 C CA . ASP A 1 78 ? -20.143 0.798 16.528 1.00 47.59 78 ASP A CA 1
ATOM 588 C C . ASP A 1 78 ? -20.613 -0.622 16.858 1.00 47.59 78 ASP A C 1
ATOM 590 O O . ASP A 1 78 ? -21.719 -1.032 16.498 1.00 47.59 78 ASP A O 1
ATOM 594 N N . ALA A 1 79 ? -19.729 -1.426 17.452 1.00 51.38 79 ALA A N 1
ATOM 595 C CA . ALA A 1 79 ? -20.019 -2.801 17.830 1.00 51.38 79 ALA A CA 1
ATOM 596 C C . ALA A 1 79 ? -20.834 -2.805 19.129 1.00 51.38 79 ALA A C 1
ATOM 598 O O . ALA A 1 79 ? -20.595 -3.597 20.032 1.00 51.38 79 ALA A O 1
ATOM 599 N N . SER A 1 80 ? -21.816 -1.913 19.216 1.00 53.50 80 SER A N 1
ATOM 600 C CA . SER A 1 80 ? -22.900 -1.949 20.179 1.00 53.50 80 SER A CA 1
ATOM 601 C C . SER A 1 80 ? -23.977 -2.880 19.623 1.00 53.50 80 SER A C 1
ATOM 603 O O . SER A 1 80 ? -25.049 -2.454 19.205 1.00 53.50 80 SER A O 1
ATOM 605 N N . ARG A 1 81 ? -23.675 -4.182 19.567 1.00 48.88 81 ARG A N 1
ATOM 606 C CA . ARG A 1 81 ? -24.725 -5.202 19.578 1.00 48.88 81 ARG A CA 1
ATOM 607 C C . ARG A 1 81 ? -24.886 -5.658 21.017 1.00 48.88 81 ARG A C 1
ATOM 609 O O . ARG A 1 81 ? -24.042 -6.368 21.551 1.00 48.88 81 ARG A O 1
ATOM 616 N N . GLU A 1 82 ? -25.956 -5.131 21.598 1.00 51.81 82 GLU A N 1
ATOM 617 C CA . GLU A 1 82 ? -26.655 -5.531 22.815 1.00 51.81 82 GLU A CA 1
ATOM 618 C C . GLU A 1 82 ? -26.288 -6.937 23.312 1.00 51.81 82 GLU A C 1
ATOM 620 O O . GLU A 1 82 ? -26.521 -7.940 22.634 1.00 51.81 82 GLU A O 1
ATOM 625 N N . ALA A 1 83 ? -25.743 -6.998 24.528 1.00 51.47 83 ALA A N 1
ATOM 626 C CA . ALA A 1 83 ? -25.816 -8.201 25.340 1.00 51.47 83 ALA A CA 1
ATOM 627 C C . ALA A 1 83 ? -27.252 -8.312 25.898 1.00 51.47 83 ALA A C 1
ATOM 629 O O . ALA A 1 83 ? -27.724 -7.322 26.467 1.00 51.47 83 ALA A O 1
ATOM 630 N N . PRO A 1 84 ? -27.952 -9.448 25.724 1.00 62.03 84 PRO A N 1
ATOM 631 C CA . PRO A 1 84 ? -29.160 -9.749 26.487 1.00 62.03 84 PRO A CA 1
ATOM 632 C C . PRO A 1 84 ? -28.847 -10.075 27.954 1.00 62.03 84 PRO A C 1
ATOM 634 O O . PRO A 1 84 ? -27.738 -10.590 28.233 1.00 62.03 84 PRO A O 1
#

Organism: NCBI:txid479978

Mean predicted aligned error: 5.96 Å

Foldseek 3Di:
DAKWKWADDPPFAQPVPRHDRHQAMEIEADPDLVVSLVVCCVRRRNVTSDTDRDCVRVCCVVSVHYYPYYYYDDPPPPPPPDDD

Radius of gyration: 14.66 Å; Cα contacts (8 Å, |Δi|>4): 145; chains: 1; bounding box: 43×27×41 Å

Secondary structure (DSSP, 8-state):
-EEEEEE--TT-B-TTT--B-TTEEEEEEESSHHHHHHHHHHHH-GGG---BSSHHHHTHHHHT-EEEEEEE--S---------